Protein AF-A0A956B651-F1 (afdb_monomer_lite)

Sequence (117 aa):
PPRGDAWAHRLESPVPPHWIPLVPERPNPASAEIQLRRGRLLAWGDDALAGPRGRLLVPEQPLWIDEAAIPASGLEVTRHWQRARGPDGAVYLWLGRRKRPGRPNRGSGLEFDALER

pLDDT: mean 86.86, std 11.58, range [42.19, 98.12]

Foldseek 3Di:
DDDPPDKDKDFKDDFPLQPWAFDWDDPDPVDPWIKTKTDWDADPPDNDIRFDPDVVQVGVDIDIDTPVVAPQQGKDKDWDWDWDADPVRDIDIDIDIDIDRHGNDPDRPMDGTDIDD

Structure (mmCIF, N/CA/C/O backbone):
data_AF-A0A956B651-F1
#
_entry.id   AF-A0A956B651-F1
#
loop_
_atom_site.group_PDB
_atom_site.id
_atom_site.type_symbol
_atom_site.label_atom_id
_atom_site.label_alt_id
_atom_site.label_comp_id
_atom_site.label_asym_id
_atom_site.label_entity_id
_atom_site.label_seq_id
_atom_site.pdbx_PDB_ins_code
_atom_site.Cartn_x
_atom_site.Cartn_y
_atom_site.Cartn_z
_atom_site.occupancy
_atom_site.B_iso_or_equiv
_atom_site.auth_seq_id
_atom_site.auth_comp_id
_atom_site.auth_asym_id
_atom_site.auth_atom_id
_atom_site.pdbx_PDB_model_num
ATOM 1 N N . PRO A 1 1 ? 4.626 -26.202 -37.192 1.00 42.19 1 PRO A N 1
ATOM 2 C CA . PRO A 1 1 ? 4.613 -26.379 -35.719 1.00 42.19 1 PRO A CA 1
ATOM 3 C C . PRO A 1 1 ? 6.037 -26.307 -35.135 1.00 42.19 1 PRO A C 1
ATOM 5 O O . PRO A 1 1 ? 6.905 -27.024 -35.636 1.00 42.19 1 PRO A O 1
ATOM 8 N N . PRO A 1 2 ? 6.325 -25.454 -34.134 1.00 49.72 2 PRO A N 1
ATOM 9 C CA . PRO A 1 2 ? 7.628 -25.488 -33.478 1.00 49.72 2 PRO A CA 1
ATOM 10 C C . PRO A 1 2 ? 7.773 -26.805 -32.705 1.00 49.72 2 PRO A C 1
ATOM 12 O O . PRO A 1 2 ? 6.840 -27.255 -32.042 1.00 49.72 2 PRO A O 1
ATOM 15 N N . ARG A 1 3 ? 8.928 -27.453 -32.882 1.00 55.22 3 ARG A N 1
ATOM 16 C CA . ARG A 1 3 ? 9.316 -28.734 -32.274 1.00 55.22 3 ARG A CA 1
ATOM 17 C C . ARG A 1 3 ? 9.682 -28.508 -30.802 1.00 55.22 3 ARG A C 1
ATOM 19 O O . ARG A 1 3 ? 10.331 -27.511 -30.502 1.00 55.22 3 ARG A O 1
ATOM 26 N N . GLY A 1 4 ? 9.280 -29.425 -29.923 1.00 60.38 4 GLY A N 1
ATOM 27 C CA . GLY A 1 4 ? 9.354 -29.316 -28.457 1.00 60.38 4 GLY A CA 1
ATOM 28 C C . GLY A 1 4 ? 10.750 -29.368 -27.820 1.00 60.38 4 GLY A C 1
ATOM 29 O O . GLY A 1 4 ? 10.921 -30.092 -26.853 1.00 60.38 4 GLY A O 1
ATOM 30 N N . ASP A 1 5 ? 11.723 -28.626 -28.358 1.00 73.25 5 ASP A N 1
ATOM 31 C CA . ASP A 1 5 ? 13.088 -28.483 -27.811 1.00 73.25 5 ASP A CA 1
ATOM 32 C C . ASP A 1 5 ? 13.721 -27.094 -28.079 1.00 73.25 5 ASP A C 1
ATOM 34 O O . ASP A 1 5 ? 14.914 -26.877 -27.842 1.00 73.25 5 ASP A O 1
ATOM 38 N N . ALA A 1 6 ? 12.953 -26.139 -28.617 1.00 82.31 6 ALA A N 1
ATOM 39 C CA . ALA A 1 6 ? 13.446 -24.805 -28.956 1.00 82.31 6 ALA A CA 1
ATOM 40 C C . ALA A 1 6 ? 13.240 -23.822 -27.797 1.00 82.31 6 ALA A C 1
ATOM 42 O O . ALA A 1 6 ? 12.147 -23.735 -27.248 1.00 82.31 6 ALA A O 1
ATOM 43 N N . TRP A 1 7 ? 14.275 -23.042 -27.479 1.00 87.69 7 TRP A N 1
ATOM 44 C CA . TRP A 1 7 ? 14.165 -21.942 -26.523 1.00 87.69 7 TRP A CA 1
ATOM 45 C C . TRP A 1 7 ? 13.214 -20.857 -27.045 1.00 87.69 7 TRP A C 1
ATOM 47 O O . TRP A 1 7 ? 13.329 -20.424 -28.194 1.00 87.69 7 TRP A O 1
ATOM 57 N N . ALA A 1 8 ? 12.311 -20.391 -26.189 1.00 89.50 8 ALA A N 1
ATOM 58 C CA . ALA A 1 8 ? 11.431 -19.258 -26.417 1.00 89.50 8 ALA A CA 1
ATOM 59 C C . ALA A 1 8 ? 11.932 -18.034 -25.641 1.00 89.50 8 ALA A C 1
ATOM 61 O O . ALA A 1 8 ? 12.352 -18.139 -24.490 1.00 89.50 8 ALA A O 1
ATOM 62 N N . HIS A 1 9 ? 11.875 -16.863 -26.272 1.00 90.69 9 HIS A N 1
ATOM 63 C CA . HIS A 1 9 ? 12.154 -15.595 -25.607 1.00 90.69 9 HIS A CA 1
ATOM 64 C C . HIS A 1 9 ? 10.883 -15.063 -24.944 1.00 90.69 9 HIS A C 1
ATOM 66 O O . HIS A 1 9 ? 9.863 -14.879 -25.614 1.00 90.69 9 HIS A O 1
ATOM 72 N N . ARG A 1 10 ? 10.962 -14.761 -23.649 1.00 88.94 10 ARG A N 1
ATOM 73 C CA . ARG A 1 10 ? 9.910 -14.102 -22.881 1.00 88.94 10 ARG A CA 1
ATOM 74 C C . ARG A 1 10 ? 10.389 -12.725 -22.436 1.00 88.94 10 ARG A C 1
ATOM 76 O O . ARG A 1 10 ? 11.319 -12.619 -21.647 1.00 88.94 10 ARG A O 1
ATOM 83 N N . LEU A 1 11 ? 9.707 -11.682 -22.911 1.00 89.06 11 LEU A N 1
ATOM 84 C CA . LEU A 1 11 ? 10.052 -10.291 -22.601 1.00 89.06 11 LEU A CA 1
ATOM 85 C C . LEU A 1 11 ? 9.880 -9.957 -21.114 1.00 89.06 11 LEU A C 1
ATOM 87 O O . LEU A 1 11 ? 10.733 -9.286 -20.549 1.00 89.06 11 LEU A O 1
ATOM 91 N N . GLU A 1 12 ? 8.805 -10.427 -20.481 1.00 88.06 12 GLU A N 1
ATOM 92 C CA . GLU A 1 12 ? 8.537 -10.184 -19.062 1.00 88.06 12 GLU A CA 1
ATOM 93 C C . GLU A 1 12 ? 7.834 -11.376 -18.403 1.00 88.06 12 GLU A C 1
ATOM 95 O O . GLU A 1 12 ? 7.046 -12.086 -19.039 1.00 88.06 12 GLU A O 1
ATOM 100 N N . SER A 1 13 ? 8.122 -11.615 -17.125 1.00 86.94 13 SER A N 1
ATOM 101 C CA . SER A 1 13 ? 7.367 -12.575 -16.322 1.00 86.94 13 SER A CA 1
ATOM 102 C C . SER A 1 13 ? 6.004 -11.995 -15.913 1.00 86.94 13 SER A C 1
ATOM 104 O O . SER A 1 13 ? 5.863 -10.787 -15.702 1.00 86.94 13 SER A O 1
ATOM 106 N N . PRO A 1 14 ? 4.969 -12.840 -15.759 1.00 81.88 14 PRO A N 1
ATOM 107 C CA . PRO A 1 14 ? 3.694 -12.381 -15.234 1.00 81.88 14 PRO A CA 1
ATOM 108 C C . PRO A 1 14 ? 3.841 -11.969 -13.764 1.00 81.88 14 PRO A C 1
ATOM 110 O O . PRO A 1 14 ? 4.360 -12.717 -12.936 1.00 81.88 14 PRO A O 1
ATOM 113 N N . VAL A 1 15 ? 3.309 -10.798 -13.420 1.00 82.81 15 VAL A N 1
ATOM 114 C CA . VAL A 1 15 ? 3.259 -10.293 -12.043 1.00 82.81 15 VA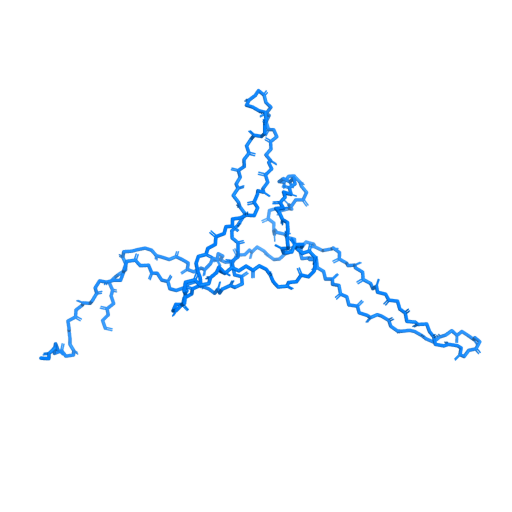L A CA 1
ATOM 115 C C . VAL A 1 15 ? 1.828 -10.420 -11.506 1.00 82.81 15 VAL A C 1
ATOM 117 O O . VAL A 1 15 ? 0.876 -10.138 -12.239 1.00 82.81 15 VAL A O 1
ATOM 120 N N . PRO A 1 16 ? 1.618 -10.815 -10.233 1.00 82.50 16 PRO A N 1
ATOM 121 C CA . PRO A 1 16 ? 0.272 -10.888 -9.678 1.00 82.50 16 PRO A CA 1
ATOM 122 C C . PRO A 1 16 ? -0.464 -9.537 -9.770 1.00 82.50 16 PRO A C 1
ATOM 124 O O . PRO A 1 16 ? 0.107 -8.512 -9.403 1.00 82.50 16 PRO A O 1
ATOM 127 N N . PRO A 1 17 ? -1.760 -9.503 -10.134 1.00 80.69 17 PRO A N 1
ATOM 128 C CA . PRO A 1 17 ? -2.493 -8.250 -10.377 1.00 80.69 17 PRO A CA 1
ATOM 129 C C . PRO A 1 17 ? -2.693 -7.386 -9.120 1.00 80.69 17 PRO A C 1
ATOM 131 O O . PRO A 1 17 ? -3.076 -6.222 -9.205 1.00 80.69 17 PRO A O 1
ATOM 134 N N . HIS A 1 18 ? -2.464 -7.955 -7.934 1.00 82.69 18 HIS A N 1
ATOM 135 C CA . HIS A 1 18 ? -2.497 -7.236 -6.660 1.00 82.69 18 HIS A CA 1
ATOM 136 C C . HIS A 1 18 ? -1.139 -6.630 -6.277 1.00 82.69 18 HIS A C 1
ATOM 138 O O . HIS A 1 18 ? -1.060 -5.899 -5.288 1.00 82.69 18 HIS A O 1
ATOM 144 N N . TRP A 1 19 ? -0.075 -6.937 -7.021 1.00 85.69 19 TRP A N 1
ATOM 145 C CA . TRP A 1 19 ? 1.220 -6.306 -6.846 1.00 85.69 19 TRP A CA 1
ATOM 146 C C . TRP A 1 19 ? 1.190 -4.946 -7.542 1.00 85.69 19 TRP A C 1
ATOM 148 O O . TRP A 1 19 ? 1.303 -4.837 -8.759 1.00 85.69 19 TRP A O 1
ATOM 158 N N . ILE A 1 20 ? 0.960 -3.898 -6.756 1.00 87.31 20 ILE A N 1
ATOM 159 C CA . ILE A 1 20 ? 0.835 -2.530 -7.259 1.00 87.31 20 ILE A CA 1
ATOM 160 C C . ILE A 1 20 ? 2.082 -1.761 -6.824 1.00 87.31 20 ILE A C 1
ATOM 162 O O . ILE A 1 20 ? 2.307 -1.631 -5.616 1.00 87.31 20 ILE A O 1
ATOM 166 N N . PRO A 1 21 ? 2.890 -1.247 -7.763 1.00 88.69 21 PRO A N 1
ATOM 167 C CA . PRO A 1 21 ? 4.122 -0.562 -7.419 1.00 88.69 21 PRO A CA 1
ATOM 168 C C . PRO A 1 21 ? 3.841 0.770 -6.725 1.00 88.69 21 PRO A C 1
ATOM 170 O O . PRO A 1 21 ? 2.879 1.480 -7.036 1.00 88.69 21 PRO A O 1
ATOM 173 N N . LEU A 1 22 ? 4.737 1.126 -5.810 1.00 91.00 22 LEU A N 1
ATOM 174 C CA . LEU A 1 22 ? 4.856 2.463 -5.254 1.00 91.00 22 LEU A CA 1
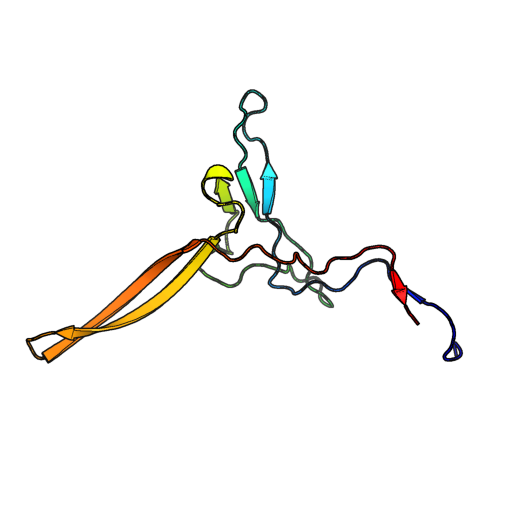ATOM 175 C C . LEU A 1 22 ? 6.090 3.126 -5.877 1.00 91.00 22 LEU A C 1
ATOM 177 O O . LEU A 1 22 ? 7.208 2.654 -5.692 1.00 91.00 22 LEU A O 1
ATOM 181 N N . VAL A 1 23 ? 5.871 4.185 -6.650 1.00 93.19 23 VAL A N 1
ATOM 182 C CA . VAL A 1 23 ? 6.899 4.922 -7.387 1.00 93.19 23 VAL A CA 1
ATOM 183 C C . VAL A 1 23 ? 7.392 6.081 -6.518 1.00 93.19 23 VAL A C 1
ATOM 185 O O . VAL A 1 23 ? 6.565 6.880 -6.077 1.00 93.19 23 VAL A O 1
ATOM 188 N N . PRO A 1 24 ? 8.703 6.196 -6.252 1.00 95.44 24 PRO A N 1
ATOM 189 C CA . PRO A 1 24 ? 9.242 7.305 -5.479 1.00 95.44 24 PRO A CA 1
ATOM 190 C C . PRO A 1 24 ? 9.226 8.602 -6.290 1.00 95.44 24 PRO A C 1
ATOM 192 O O . PRO A 1 24 ? 9.653 8.645 -7.442 1.00 95.44 24 PRO A O 1
ATOM 195 N N . GLU A 1 25 ? 8.772 9.673 -5.655 1.00 96.50 25 GLU A N 1
ATOM 196 C CA . GLU A 1 25 ? 8.708 11.026 -6.193 1.00 96.50 25 GLU A CA 1
ATOM 197 C C . GLU A 1 25 ? 9.304 12.003 -5.175 1.00 96.50 25 GLU A C 1
ATOM 199 O O . GLU A 1 25 ? 9.194 11.804 -3.964 1.00 96.50 25 GLU A O 1
ATOM 204 N N . ARG A 1 26 ? 9.938 13.072 -5.666 1.00 96.62 26 ARG A N 1
ATOM 205 C CA . ARG A 1 26 ? 10.407 14.196 -4.845 1.00 96.62 26 ARG A CA 1
ATOM 206 C C . ARG A 1 26 ? 9.502 15.399 -5.113 1.00 96.62 26 ARG A C 1
ATOM 208 O O . ARG A 1 26 ? 9.690 16.047 -6.142 1.00 96.62 26 ARG A O 1
ATOM 215 N N . PRO A 1 27 ? 8.533 15.710 -4.231 1.00 93.19 27 PRO A N 1
ATOM 216 C CA . PRO A 1 27 ? 7.592 16.809 -4.460 1.00 93.19 27 PRO A CA 1
ATOM 217 C C . PRO A 1 27 ? 8.299 18.165 -4.544 1.00 93.19 27 PRO A C 1
ATOM 219 O O . PRO A 1 27 ? 7.915 19.033 -5.323 1.00 93.19 27 PRO A O 1
ATOM 222 N N . ASN A 1 28 ? 9.357 18.329 -3.748 1.00 94.81 28 ASN A N 1
ATOM 223 C CA . ASN A 1 28 ? 10.234 19.487 -3.769 1.00 94.81 28 ASN A CA 1
ATOM 224 C C . ASN A 1 28 ? 11.665 19.032 -4.109 1.00 94.81 28 ASN A C 1
ATOM 226 O O . ASN A 1 28 ? 12.286 18.365 -3.280 1.00 94.81 28 ASN A O 1
ATOM 230 N N . PRO A 1 29 ? 12.222 19.419 -5.271 1.00 92.38 29 PRO A N 1
ATOM 231 C CA . PRO A 1 29 ? 13.587 19.060 -5.662 1.00 92.38 29 PRO A CA 1
ATOM 232 C C . PRO A 1 29 ? 14.677 19.567 -4.706 1.00 92.38 29 PRO A C 1
ATOM 234 O O . PRO A 1 29 ? 15.759 18.991 -4.661 1.00 92.38 29 PRO A O 1
ATOM 237 N N . ALA A 1 30 ? 14.404 20.629 -3.940 1.00 96.06 30 ALA A N 1
ATOM 238 C CA . ALA A 1 30 ? 15.322 21.167 -2.936 1.00 96.06 30 ALA A CA 1
ATOM 239 C C . ALA A 1 30 ? 15.248 20.429 -1.584 1.00 96.06 30 ALA A C 1
ATOM 241 O O . ALA A 1 30 ? 16.036 20.719 -0.686 1.00 96.06 30 ALA A O 1
ATOM 242 N N . SER A 1 31 ? 14.303 19.496 -1.420 1.00 93.81 31 SER A N 1
ATOM 243 C CA . SER A 1 31 ? 14.127 18.688 -0.211 1.00 93.81 31 SER A CA 1
ATOM 244 C C . SER A 1 31 ? 14.617 17.254 -0.421 1.00 93.81 31 SER A C 1
ATOM 246 O O . SER A 1 31 ? 14.506 16.672 -1.503 1.00 93.81 31 SER A O 1
ATOM 248 N N . ALA A 1 32 ? 15.114 16.646 0.657 1.00 93.19 32 ALA A N 1
ATOM 249 C CA . ALA A 1 32 ? 15.436 15.224 0.679 1.00 93.19 32 ALA A CA 1
ATOM 250 C C . ALA A 1 32 ? 14.186 14.327 0.787 1.00 93.19 32 ALA A C 1
ATOM 252 O O . ALA A 1 32 ? 14.315 13.117 0.605 1.00 93.19 32 ALA A O 1
ATOM 253 N N . GLU A 1 33 ? 13.008 14.903 1.046 1.00 96.19 33 GLU A N 1
ATOM 254 C CA . GLU A 1 33 ? 11.739 14.189 1.213 1.00 96.19 33 GLU A CA 1
ATOM 255 C C . GLU A 1 33 ? 11.362 13.367 -0.028 1.00 96.19 33 GLU A C 1
ATOM 257 O O . GLU A 1 33 ? 11.453 13.837 -1.167 1.00 96.19 33 GLU A O 1
ATOM 262 N N . ILE A 1 34 ? 10.923 12.132 0.217 1.00 97.12 34 ILE A N 1
ATOM 263 C CA . ILE A 1 34 ? 10.430 11.209 -0.801 1.00 97.12 34 ILE A CA 1
ATOM 264 C C . ILE A 1 34 ? 8.999 10.825 -0.445 1.00 97.12 34 ILE A C 1
ATOM 266 O O . ILE A 1 34 ? 8.717 10.362 0.663 1.00 97.12 34 ILE A O 1
ATOM 270 N N . GLN A 1 35 ? 8.113 10.957 -1.426 1.00 97.38 35 GLN A N 1
ATOM 271 C CA . GLN A 1 35 ? 6.766 10.415 -1.368 1.00 97.38 35 GLN A CA 1
ATOM 272 C C . GLN A 1 35 ? 6.633 9.258 -2.345 1.00 97.38 35 GLN A C 1
ATOM 274 O O . GLN A 1 35 ? 7.145 9.277 -3.458 1.00 97.38 35 GLN A O 1
ATOM 279 N N . LEU A 1 36 ? 5.929 8.226 -1.917 1.00 95.62 36 LEU A N 1
ATOM 280 C CA . LEU A 1 36 ? 5.668 7.025 -2.680 1.00 95.62 36 LEU A CA 1
ATOM 281 C C . LEU A 1 36 ? 4.287 7.136 -3.316 1.00 95.62 36 LEU A C 1
ATOM 283 O O . LEU A 1 36 ? 3.273 6.957 -2.637 1.00 95.62 36 LEU A O 1
ATOM 287 N N . ARG A 1 37 ? 4.233 7.421 -4.618 1.00 95.06 37 ARG A N 1
ATOM 288 C CA . ARG A 1 37 ? 2.983 7.459 -5.377 1.00 95.06 37 ARG A CA 1
ATOM 289 C C . ARG A 1 37 ? 2.589 6.067 -5.840 1.00 95.06 37 ARG A C 1
ATOM 291 O O . ARG A 1 37 ? 3.382 5.337 -6.426 1.00 95.06 37 ARG A O 1
ATOM 298 N N . ARG A 1 38 ? 1.318 5.710 -5.685 1.00 92.31 38 ARG A N 1
ATOM 299 C CA . ARG A 1 38 ? 0.776 4.483 -6.280 1.00 92.31 38 ARG A CA 1
ATOM 300 C C . ARG A 1 38 ? 0.835 4.528 -7.814 1.00 92.31 38 ARG A C 1
ATOM 302 O O . ARG A 1 38 ? 0.240 5.407 -8.442 1.00 92.31 38 ARG A O 1
ATOM 309 N N . GLY A 1 39 ? 1.521 3.553 -8.407 1.00 88.69 39 GLY A N 1
ATOM 310 C CA . GLY A 1 39 ? 1.541 3.320 -9.848 1.00 88.69 39 GLY A CA 1
ATOM 311 C C . GLY A 1 39 ? 0.237 2.703 -10.365 1.00 88.69 39 GLY A C 1
ATOM 312 O O . GLY A 1 39 ? -0.635 2.294 -9.597 1.00 88.69 39 GLY A O 1
ATOM 313 N N . ARG A 1 40 ? 0.104 2.639 -11.689 1.00 81.88 40 ARG A N 1
ATOM 314 C CA . ARG A 1 40 ? -0.982 1.942 -12.389 1.00 81.88 40 ARG A CA 1
ATOM 315 C C . ARG A 1 40 ? -0.355 0.965 -13.372 1.00 81.88 40 ARG A C 1
ATOM 317 O O . ARG A 1 40 ? 0.573 1.349 -14.077 1.00 81.88 40 ARG A O 1
ATOM 324 N N . LEU A 1 41 ? -0.852 -0.264 -13.388 1.00 77.94 41 LEU A N 1
ATOM 325 C CA . LEU A 1 41 ? -0.429 -1.311 -14.315 1.00 77.94 41 LEU A CA 1
ATOM 326 C C . LEU A 1 41 ? -1.638 -1.757 -15.139 1.00 77.94 41 LEU A C 1
ATOM 328 O O . LEU A 1 41 ? -2.775 -1.619 -14.687 1.00 77.94 41 LEU A O 1
ATOM 332 N N . LEU A 1 42 ? -1.400 -2.284 -16.336 1.00 70.88 42 LEU A N 1
ATOM 333 C CA . LEU A 1 42 ? -2.428 -3.001 -17.090 1.00 70.88 42 LEU A CA 1
ATOM 334 C C . LEU A 1 42 ? -2.618 -4.393 -16.472 1.00 70.88 42 LEU A C 1
ATOM 336 O O . LEU A 1 42 ? -1.669 -4.987 -15.958 1.00 70.88 42 LEU A O 1
ATOM 340 N N . ALA A 1 43 ? -3.853 -4.885 -16.455 1.00 67.19 43 ALA A N 1
ATOM 341 C CA . ALA A 1 43 ? -4.154 -6.252 -16.065 1.00 67.19 43 ALA A CA 1
ATOM 342 C C . ALA A 1 43 ? -3.737 -7.220 -17.180 1.00 67.19 43 ALA A C 1
ATOM 344 O O . ALA A 1 43 ? -3.680 -6.868 -18.354 1.00 67.19 43 ALA A O 1
ATOM 345 N N . TRP A 1 44 ? -3.425 -8.461 -16.812 1.00 55.91 44 TRP A N 1
ATOM 346 C CA . TRP A 1 44 ? -3.064 -9.479 -17.793 1.00 55.91 44 TRP A CA 1
ATOM 347 C C . TRP A 1 44 ? -4.311 -9.979 -18.533 1.00 55.91 44 TRP A C 1
ATOM 349 O O . TRP A 1 44 ? -5.249 -10.457 -17.895 1.00 55.91 44 TRP A O 1
ATOM 359 N N . GLY A 1 45 ? -4.301 -9.895 -19.86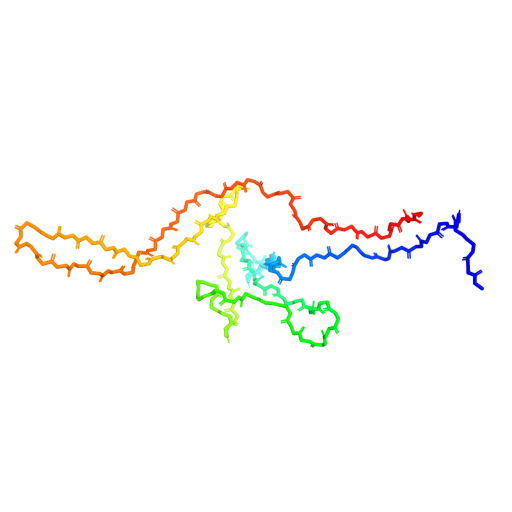6 1.00 57.09 45 GLY A N 1
ATOM 360 C CA . GLY A 1 45 ? -5.330 -10.479 -20.736 1.00 57.09 45 GLY A CA 1
ATOM 361 C C . GLY A 1 45 ? -6.568 -9.614 -20.997 1.00 57.09 45 GLY A C 1
ATOM 362 O O . GLY A 1 45 ? -7.387 -10.016 -21.813 1.00 57.09 45 GLY A O 1
ATOM 363 N N . ASP A 1 46 ? -6.676 -8.442 -20.367 1.00 57.91 46 ASP A N 1
ATOM 364 C CA . ASP A 1 46 ? -7.718 -7.434 -20.602 1.00 57.91 46 ASP A CA 1
ATOM 365 C C . ASP A 1 46 ? -7.089 -6.033 -20.535 1.00 57.91 46 ASP A C 1
ATOM 367 O O . ASP A 1 46 ? -6.225 -5.787 -19.695 1.00 57.91 46 ASP A O 1
ATOM 371 N N . ASP A 1 47 ? -7.593 -5.071 -21.314 1.00 62.06 47 ASP A N 1
ATOM 372 C CA . ASP A 1 47 ? -7.184 -3.649 -21.249 1.00 62.06 47 ASP A CA 1
ATOM 373 C C . ASP A 1 47 ? -7.621 -2.938 -19.941 1.00 62.06 47 ASP A C 1
ATOM 375 O O . ASP A 1 47 ? -7.569 -1.711 -19.810 1.00 62.06 47 ASP A O 1
ATOM 379 N N . ALA A 1 48 ? -8.078 -3.692 -18.937 1.00 70.62 48 ALA A N 1
ATOM 380 C CA . ALA A 1 48 ? -8.462 -3.166 -17.636 1.00 70.62 48 ALA A CA 1
ATOM 381 C C . ALA A 1 48 ? -7.226 -2.808 -16.796 1.00 70.62 48 ALA A C 1
ATOM 383 O O . ALA A 1 48 ? -6.207 -3.489 -16.820 1.00 70.62 48 ALA A O 1
ATOM 384 N N . LEU A 1 49 ? -7.314 -1.756 -15.981 1.00 69.00 49 LEU A N 1
ATOM 385 C CA . LEU A 1 49 ? -6.226 -1.389 -15.071 1.00 69.00 49 LEU A CA 1
ATOM 386 C C . LEU A 1 49 ? -6.158 -2.355 -13.878 1.00 69.00 49 LEU A C 1
ATOM 388 O O . LEU A 1 49 ? -7.114 -2.475 -13.106 1.00 69.00 49 LEU A O 1
ATOM 392 N N . ALA A 1 50 ? -4.998 -2.982 -13.675 1.00 77.62 50 ALA A N 1
ATOM 393 C CA . ALA A 1 50 ? -4.662 -3.645 -12.424 1.00 77.62 50 ALA A CA 1
ATOM 394 C C . ALA A 1 50 ? -4.535 -2.594 -11.311 1.00 77.62 50 ALA A C 1
ATOM 396 O O . ALA A 1 50 ? -3.915 -1.537 -11.470 1.00 77.62 50 ALA A O 1
ATOM 397 N N . GLY A 1 51 ? -5.153 -2.867 -10.163 1.00 80.12 51 GLY A N 1
ATOM 398 C CA . GLY A 1 51 ? -5.263 -1.876 -9.106 1.00 80.12 51 GLY A CA 1
ATOM 399 C C . GLY A 1 51 ? -5.722 -2.446 -7.771 1.00 80.12 51 GLY A C 1
ATOM 400 O O . GLY A 1 51 ? -6.221 -3.574 -7.686 1.00 80.12 51 GLY A O 1
ATOM 401 N N . PRO A 1 52 ? -5.549 -1.672 -6.689 1.00 86.25 52 PRO A N 1
ATOM 402 C CA . PRO A 1 52 ? -5.965 -2.117 -5.375 1.00 86.25 52 PRO A CA 1
ATOM 403 C C . PRO A 1 52 ? -7.479 -2.275 -5.344 1.00 86.25 52 PRO A C 1
ATOM 405 O O . PRO A 1 52 ? -8.212 -1.437 -5.846 1.00 86.25 52 PRO A O 1
ATOM 408 N N . ARG A 1 53 ? -7.961 -3.325 -4.684 1.00 84.38 53 ARG A N 1
ATOM 409 C CA . ARG A 1 53 ? -9.401 -3.498 -4.420 1.00 84.38 53 ARG A CA 1
ATOM 410 C C . ARG A 1 53 ? -9.775 -3.128 -2.985 1.00 84.38 53 ARG A C 1
ATOM 412 O O . ARG A 1 53 ? -10.941 -2.935 -2.654 1.00 84.38 53 ARG A O 1
ATOM 419 N N . GLY A 1 54 ? -8.778 -3.048 -2.103 1.00 84.38 54 GLY A N 1
ATOM 420 C CA . GLY A 1 54 ? -8.971 -2.788 -0.683 1.00 84.38 54 GLY A CA 1
ATOM 421 C C . GLY A 1 54 ? -9.213 -1.310 -0.380 1.00 84.38 54 GLY A C 1
ATOM 422 O O . GLY A 1 54 ? -8.446 -0.449 -0.800 1.00 84.38 54 GLY A O 1
ATOM 423 N N . ARG A 1 55 ? -10.217 -1.024 0.460 1.00 86.62 55 ARG A N 1
ATOM 424 C CA . ARG A 1 55 ? -10.552 0.343 0.915 1.00 86.62 55 ARG A CA 1
ATOM 425 C C . ARG A 1 55 ? -9.388 1.091 1.570 1.00 86.62 55 ARG A C 1
ATOM 427 O O . ARG A 1 55 ? -9.359 2.311 1.513 1.00 86.62 55 ARG A O 1
ATOM 434 N N . LEU A 1 56 ? -8.456 0.377 2.207 1.00 87.31 56 LEU A N 1
ATOM 435 C CA . LEU A 1 56 ? -7.288 0.986 2.857 1.00 87.31 56 LEU A CA 1
ATOM 436 C C . LEU A 1 56 ? -6.370 1.705 1.870 1.00 87.31 56 LEU A C 1
ATOM 438 O O . LEU A 1 56 ? -5.715 2.664 2.252 1.00 87.31 56 LEU A O 1
ATOM 442 N N . LEU A 1 57 ? -6.341 1.246 0.622 1.00 86.69 57 LEU A N 1
ATOM 443 C CA . LEU A 1 57 ? -5.511 1.838 -0.413 1.00 86.69 57 LEU A CA 1
ATOM 444 C C . LEU A 1 57 ? -6.255 2.911 -1.201 1.00 86.69 57 LEU A C 1
ATOM 446 O O . LEU A 1 57 ? -5.650 3.485 -2.086 1.00 86.69 57 LEU A O 1
ATOM 450 N N . VAL A 1 58 ? -7.523 3.200 -0.884 1.00 88.44 58 VAL A N 1
ATOM 451 C CA . VAL A 1 58 ? -8.337 4.256 -1.511 1.00 88.44 58 VAL A CA 1
ATOM 452 C C . VAL A 1 58 ? -8.296 4.167 -3.049 1.00 88.44 58 VAL A C 1
ATOM 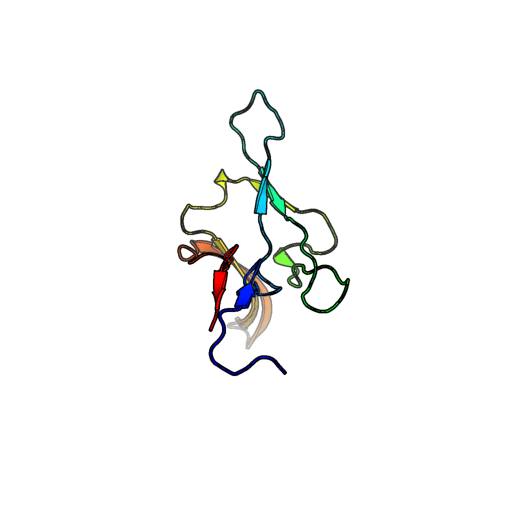454 O O . VAL A 1 58 ? -7.664 4.983 -3.719 1.00 88.44 58 VAL A O 1
ATOM 457 N N . PRO A 1 59 ? -8.876 3.109 -3.641 1.00 86.75 59 PRO A N 1
ATOM 458 C CA . PRO A 1 59 ? -8.688 2.802 -5.060 1.00 86.75 59 PRO A CA 1
ATOM 459 C C . PRO A 1 59 ? -9.136 3.919 -6.006 1.00 86.75 59 PRO A C 1
ATOM 461 O O . PRO A 1 59 ? -8.446 4.168 -6.993 1.00 86.75 59 PRO A O 1
ATOM 464 N N . GLU A 1 60 ? -10.195 4.637 -5.633 1.00 88.31 60 GLU A N 1
ATOM 465 C CA . GLU A 1 60 ? -10.857 5.670 -6.442 1.00 88.31 60 GLU A CA 1
ATOM 466 C C . GLU A 1 60 ? -10.057 6.969 -6.613 1.00 88.31 60 GLU A C 1
ATOM 468 O O . GLU A 1 60 ? -10.414 7.815 -7.426 1.00 88.31 60 GLU A O 1
ATOM 473 N N . GLN A 1 61 ? -8.971 7.152 -5.859 1.00 89.38 61 GLN A N 1
ATOM 474 C CA . GLN A 1 61 ? -8.164 8.370 -5.912 1.00 89.38 61 GLN A CA 1
ATOM 475 C C . GLN A 1 61 ? -6.668 8.053 -5.918 1.00 89.38 61 GLN A C 1
ATOM 477 O O . GLN A 1 61 ? -6.253 6.979 -5.467 1.00 89.38 61 GLN A O 1
ATOM 482 N N . PRO A 1 62 ? -5.829 8.966 -6.423 1.00 89.81 62 PRO A N 1
ATOM 483 C CA . PRO A 1 62 ? -4.388 8.866 -6.251 1.00 89.81 62 PRO A CA 1
ATOM 484 C C . PRO A 1 62 ? -3.990 8.740 -4.770 1.00 89.81 62 PRO A C 1
ATOM 486 O O . PRO A 1 62 ? -4.656 9.276 -3.882 1.00 89.81 62 PRO A O 1
ATOM 489 N N . LEU A 1 63 ? -2.911 8.002 -4.514 1.00 92.50 63 LEU A N 1
ATOM 490 C CA . LEU A 1 63 ? -2.387 7.739 -3.177 1.00 92.50 63 LEU A CA 1
ATOM 491 C C . LEU A 1 63 ? -0.898 8.073 -3.157 1.00 92.50 63 LEU A C 1
ATOM 493 O O . LEU A 1 63 ? -0.151 7.549 -3.987 1.00 92.50 63 LEU A O 1
ATOM 497 N N . TRP A 1 64 ? -0.503 8.877 -2.175 1.00 94.94 64 TRP A N 1
ATOM 498 C CA . TRP A 1 64 ? 0.883 9.117 -1.792 1.00 94.94 64 TRP A CA 1
ATOM 499 C C . TRP A 1 64 ? 1.078 8.678 -0.348 1.00 94.94 64 TRP A C 1
ATOM 501 O O . TRP A 1 64 ? 0.171 8.803 0.478 1.00 94.94 64 TRP A O 1
ATOM 511 N N . ILE A 1 65 ? 2.247 8.120 -0.065 1.00 94.19 65 ILE A N 1
ATOM 512 C CA . ILE A 1 65 ? 2.658 7.710 1.275 1.00 94.19 65 ILE A CA 1
ATOM 513 C C . ILE A 1 65 ? 4.057 8.266 1.501 1.00 94.19 65 ILE A C 1
ATOM 515 O O . ILE A 1 65 ? 4.917 8.085 0.643 1.00 94.19 65 ILE A O 1
ATOM 519 N N . ASP A 1 66 ? 4.310 8.893 2.643 1.00 95.62 66 ASP A N 1
ATOM 520 C CA . ASP A 1 66 ? 5.672 9.300 2.994 1.00 95.62 6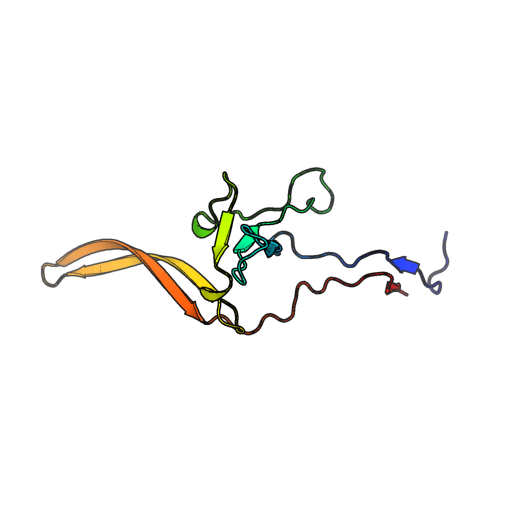6 ASP A CA 1
ATOM 521 C C . ASP A 1 66 ? 6.563 8.061 3.098 1.00 95.62 66 ASP A C 1
ATOM 523 O O . ASP A 1 66 ? 6.234 7.111 3.816 1.00 95.62 66 ASP A O 1
ATOM 527 N N . GLU A 1 67 ? 7.696 8.061 2.395 1.00 95.44 67 GLU A N 1
ATOM 528 C CA . GLU A 1 67 ? 8.629 6.929 2.410 1.00 95.44 67 GLU A CA 1
ATOM 529 C C . GLU A 1 67 ? 9.087 6.617 3.843 1.00 95.44 67 GLU A C 1
ATOM 531 O O . GLU A 1 67 ? 9.015 5.467 4.277 1.00 95.44 67 GLU A O 1
ATOM 536 N N . ALA A 1 68 ? 9.363 7.659 4.633 1.00 94.88 68 ALA A N 1
ATOM 537 C CA . ALA A 1 68 ? 9.757 7.555 6.036 1.00 94.88 68 ALA A CA 1
ATOM 538 C C . ALA A 1 68 ? 8.704 6.880 6.942 1.00 94.88 68 ALA A C 1
ATOM 540 O O . ALA A 1 68 ? 9.025 6.418 8.039 1.00 94.88 68 ALA A O 1
ATOM 541 N N . ALA A 1 69 ? 7.436 6.795 6.516 1.00 93.06 69 ALA A N 1
ATOM 542 C CA . ALA A 1 69 ? 6.384 6.104 7.263 1.00 93.06 69 ALA A CA 1
ATOM 543 C C . ALA A 1 69 ? 6.400 4.573 7.071 1.00 93.06 69 ALA A C 1
ATOM 545 O O . ALA A 1 69 ? 5.643 3.865 7.764 1.00 93.06 69 ALA A O 1
ATOM 546 N N . ILE A 1 70 ? 7.222 4.076 6.136 1.00 91.75 70 ILE A N 1
ATOM 547 C CA . ILE A 1 70 ? 7.373 2.669 5.768 1.00 91.75 70 ILE A CA 1
ATOM 548 C C . ILE A 1 70 ? 8.762 2.176 6.207 1.00 91.75 70 ILE A C 1
ATOM 550 O O . ILE A 1 70 ? 9.773 2.578 5.644 1.00 91.75 70 ILE A O 1
ATOM 554 N N . PRO A 1 71 ? 8.843 1.264 7.190 1.00 91.44 71 PRO A N 1
ATOM 555 C CA . PRO A 1 71 ? 10.109 0.626 7.539 1.00 91.44 71 PRO A CA 1
ATOM 556 C C . PRO A 1 71 ? 10.692 -0.160 6.357 1.00 91.44 71 PRO A C 1
ATOM 558 O O . PRO A 1 71 ? 9.947 -0.642 5.507 1.00 91.44 71 PRO A O 1
ATOM 561 N N . ALA A 1 72 ? 12.002 -0.428 6.369 1.00 88.31 72 ALA A N 1
ATOM 562 C CA . ALA A 1 72 ? 12.657 -1.260 5.349 1.00 88.31 72 ALA A CA 1
ATOM 563 C C . ALA A 1 72 ? 12.036 -2.668 5.208 1.00 88.31 72 ALA A C 1
ATOM 565 O O . ALA A 1 72 ? 12.056 -3.269 4.138 1.00 88.31 72 ALA A O 1
ATOM 566 N N . SER A 1 73 ? 11.435 -3.195 6.280 1.00 90.50 73 SER A N 1
ATOM 567 C CA . SER A 1 73 ? 10.699 -4.465 6.263 1.00 90.50 73 SER A CA 1
ATOM 568 C C . SER A 1 73 ? 9.308 -4.365 5.617 1.00 90.50 73 SER A C 1
ATOM 570 O O . SER A 1 73 ? 8.565 -5.342 5.606 1.00 90.50 73 SER A O 1
ATOM 572 N N . GLY A 1 74 ? 8.921 -3.194 5.117 1.00 91.12 74 GLY A N 1
ATOM 573 C CA . GLY A 1 74 ? 7.577 -2.890 4.651 1.00 91.12 74 GLY A CA 1
ATOM 574 C C . GLY A 1 74 ? 6.580 -2.689 5.793 1.00 91.12 74 GLY A C 1
ATOM 575 O O . GLY A 1 74 ? 6.920 -2.661 6.981 1.00 91.12 74 GLY A O 1
ATOM 576 N N . LEU A 1 75 ? 5.306 -2.563 5.423 1.00 91.19 75 LEU A N 1
ATOM 577 C CA . LEU A 1 75 ? 4.214 -2.316 6.355 1.00 91.19 75 LEU A CA 1
ATOM 578 C C . LEU A 1 75 ? 2.984 -3.156 6.019 1.00 91.19 75 LEU A C 1
ATOM 580 O O . LEU A 1 75 ? 2.528 -3.170 4.880 1.00 91.19 75 LEU A O 1
ATOM 584 N N . GLU A 1 76 ? 2.403 -3.793 7.033 1.00 92.00 76 GLU A N 1
ATOM 585 C CA . GLU A 1 76 ? 1.120 -4.479 6.924 1.00 92.00 76 GLU A CA 1
ATOM 586 C C . GLU A 1 76 ? 0.034 -3.665 7.634 1.00 92.00 76 GLU A C 1
ATOM 588 O O . GLU A 1 76 ? 0.136 -3.352 8.828 1.00 92.00 76 GLU A O 1
ATOM 593 N N . VAL A 1 77 ? -1.028 -3.331 6.897 1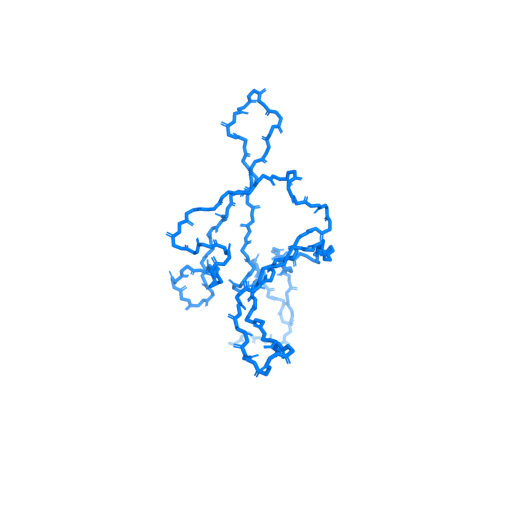.00 91.94 77 VAL A N 1
ATOM 594 C CA . VAL A 1 77 ? -2.212 -2.660 7.440 1.00 91.94 77 VAL A CA 1
ATOM 595 C C . VAL A 1 77 ? -3.432 -3.540 7.215 1.00 91.94 77 VAL A C 1
ATOM 597 O O . VAL A 1 77 ? -3.789 -3.849 6.082 1.00 91.94 77 VAL A O 1
ATOM 600 N N . THR A 1 78 ? -4.098 -3.919 8.302 1.00 93.19 78 THR A N 1
ATOM 601 C CA . THR A 1 78 ? -5.304 -4.755 8.270 1.00 93.19 78 THR A CA 1
ATOM 602 C C . THR A 1 78 ? -6.523 -3.976 8.748 1.00 93.19 78 THR A C 1
ATOM 604 O O . THR A 1 78 ? -6.428 -3.075 9.588 1.00 93.19 78 THR A O 1
ATOM 607 N N . ARG A 1 79 ? -7.689 -4.316 8.193 1.00 93.94 79 ARG A N 1
ATOM 608 C CA . ARG A 1 79 ? -8.990 -3.734 8.538 1.00 93.94 79 ARG A CA 1
ATOM 609 C C . ARG A 1 79 ? -10.004 -4.862 8.675 1.00 93.94 79 ARG A C 1
ATOM 611 O O . ARG A 1 79 ? -10.450 -5.383 7.659 1.00 93.94 79 ARG A O 1
ATOM 618 N N . HIS A 1 80 ? -10.397 -5.195 9.900 1.00 94.88 80 HIS A N 1
ATOM 619 C CA . HIS A 1 80 ? -11.322 -6.296 10.188 1.00 94.88 80 HIS A CA 1
ATOM 620 C C . HIS A 1 80 ? -12.421 -5.856 11.158 1.00 94.88 80 HIS A C 1
ATOM 622 O O . HIS A 1 80 ? -12.212 -4.982 12.001 1.00 94.88 80 HIS A O 1
ATOM 628 N N . TRP A 1 81 ? -13.604 -6.453 11.022 1.00 96.75 81 TRP A N 1
ATOM 629 C CA . TRP A 1 81 ? -14.659 -6.321 12.022 1.00 96.75 81 TRP A CA 1
ATOM 630 C C . TRP A 1 81 ? -14.272 -7.093 13.279 1.00 96.75 81 TRP A C 1
ATOM 632 O O . TRP A 1 81 ? -13.893 -8.256 13.202 1.00 96.75 81 TRP A O 1
ATOM 642 N N . GLN A 1 82 ? -14.396 -6.430 14.419 1.00 97.44 82 GLN A N 1
ATOM 643 C CA . GLN A 1 82 ? -14.110 -6.958 15.739 1.00 97.44 82 GLN A CA 1
ATOM 644 C C . GLN A 1 82 ? -15.417 -7.033 16.518 1.00 97.44 82 GLN A C 1
ATOM 646 O O . GLN A 1 82 ? -16.221 -6.101 16.472 1.00 97.44 82 GLN A O 1
ATOM 651 N N . ARG A 1 83 ? -15.625 -8.138 17.232 1.00 97.81 83 ARG A N 1
ATOM 652 C CA . ARG A 1 83 ? -16.818 -8.376 18.042 1.00 97.81 83 ARG A CA 1
ATOM 653 C C . ARG A 1 83 ? -16.412 -8.763 19.456 1.00 97.81 83 ARG A C 1
ATOM 655 O O . ARG A 1 83 ? -15.578 -9.648 19.624 1.00 97.81 83 ARG A O 1
ATOM 662 N N . ALA A 1 84 ? -17.056 -8.167 20.451 1.00 97.62 84 ALA A N 1
ATOM 663 C CA . ALA A 1 84 ? -16.925 -8.559 21.850 1.00 97.62 84 ALA A CA 1
ATOM 664 C C . ALA A 1 84 ? -18.285 -8.544 22.552 1.00 97.62 84 ALA A C 1
ATOM 666 O O . ALA A 1 84 ? -19.246 -7.951 22.060 1.00 97.62 84 ALA A O 1
ATOM 667 N N . ARG A 1 85 ? -18.363 -9.220 23.699 1.00 98.12 85 ARG A N 1
ATOM 668 C CA . ARG A 1 85 ? -19.514 -9.171 24.601 1.00 98.12 85 ARG A CA 1
ATOM 669 C C . ARG A 1 85 ? -19.106 -8.436 25.874 1.00 98.12 85 ARG A C 1
ATOM 671 O O . ARG A 1 85 ? -18.042 -8.733 26.412 1.00 98.12 85 ARG A O 1
ATOM 678 N N . GLY A 1 86 ? -19.921 -7.483 26.311 1.00 97.50 86 GLY A N 1
ATOM 679 C CA . GLY A 1 86 ? -19.699 -6.742 27.547 1.00 97.50 86 GLY A CA 1
ATOM 680 C C . GLY A 1 86 ? -20.103 -7.520 28.798 1.00 97.50 86 GLY A C 1
ATOM 681 O O . GLY A 1 86 ? -20.764 -8.558 28.704 1.00 97.50 86 GLY A O 1
ATOM 682 N N . PRO A 1 87 ? -19.726 -7.006 29.979 1.00 97.19 87 PRO A N 1
ATOM 683 C CA . PRO A 1 87 ? -20.125 -7.576 31.266 1.00 97.19 87 PRO A CA 1
ATOM 684 C C . PRO A 1 87 ? -21.640 -7.490 31.522 1.00 97.19 87 PRO A C 1
ATOM 686 O O . PRO A 1 87 ? -22.173 -8.282 32.288 1.00 97.19 87 PRO A O 1
ATOM 689 N N . ASP A 1 88 ? -22.341 -6.579 30.846 1.00 97.00 88 ASP A N 1
ATOM 690 C CA . ASP A 1 88 ? -23.804 -6.442 30.826 1.00 97.00 88 ASP A CA 1
ATOM 691 C C . ASP A 1 88 ? -24.501 -7.430 29.867 1.00 97.00 88 ASP A C 1
ATOM 693 O O . ASP A 1 88 ? -25.724 -7.449 29.749 1.00 97.00 88 ASP A O 1
ATOM 697 N N . GLY A 1 89 ? -23.727 -8.249 29.150 1.00 97.38 89 GLY A N 1
ATOM 698 C CA . GLY A 1 89 ? -24.226 -9.172 28.139 1.00 97.38 89 GLY A CA 1
ATOM 699 C C . GLY A 1 89 ? -24.452 -8.545 26.760 1.00 97.38 89 GLY A C 1
ATOM 700 O O . GLY A 1 89 ? -24.731 -9.298 25.820 1.00 97.38 89 GLY A O 1
ATOM 701 N N . ALA A 1 90 ? -24.274 -7.233 26.578 1.00 98.12 90 ALA A N 1
ATOM 702 C CA . ALA A 1 90 ? -24.442 -6.574 25.285 1.00 98.12 90 ALA A CA 1
ATOM 703 C C . ALA A 1 90 ? -23.352 -6.996 24.284 1.00 98.12 90 ALA A C 1
ATOM 705 O O . ALA A 1 90 ? -22.220 -7.316 24.653 1.00 98.12 90 ALA A O 1
ATOM 706 N N . VAL A 1 91 ? -23.690 -7.025 22.991 1.00 98.12 91 VAL A N 1
ATOM 707 C CA . VAL A 1 91 ? -22.731 -7.308 21.911 1.00 98.12 91 VAL A CA 1
ATOM 708 C C . VAL A 1 91 ? -22.258 -5.997 21.302 1.00 98.12 91 VAL A C 1
ATOM 710 O O . VAL A 1 91 ? -23.062 -5.205 20.821 1.00 98.12 91 VAL A O 1
ATOM 713 N N . TYR A 1 92 ? -20.942 -5.821 21.243 1.00 97.81 92 TYR A N 1
ATOM 714 C CA . TYR A 1 92 ? -20.290 -4.684 20.607 1.00 97.81 92 TYR A CA 1
ATOM 715 C C . TYR A 1 92 ? -19.619 -5.149 19.320 1.00 97.81 92 TYR A C 1
ATOM 717 O O . TYR A 1 92 ? -18.860 -6.121 19.323 1.00 97.81 92 TYR A O 1
ATOM 725 N N . LEU A 1 93 ? -19.892 -4.447 18.223 1.00 98.06 93 LEU A N 1
ATOM 726 C CA . LEU A 1 93 ? -19.268 -4.661 16.924 1.00 98.06 93 LEU A CA 1
ATOM 727 C C . LEU A 1 93 ? -18.613 -3.354 16.488 1.00 98.06 93 LEU A C 1
ATOM 729 O O . LEU A 1 93 ? -19.274 -2.322 16.404 1.00 98.06 93 LEU A O 1
ATOM 733 N N . TRP A 1 94 ? -17.322 -3.394 16.187 1.00 97.56 94 TRP A N 1
ATOM 734 C CA . TRP A 1 94 ? -16.600 -2.228 15.695 1.00 97.56 94 TRP A CA 1
ATOM 735 C C . TRP A 1 94 ? -15.603 -2.625 14.623 1.00 97.56 94 TRP A C 1
ATOM 737 O O . TRP A 1 94 ? -15.183 -3.773 14.499 1.00 97.56 94 TRP A O 1
ATOM 747 N N . LEU A 1 95 ? -15.210 -1.651 13.819 1.00 96.94 95 LEU A N 1
ATOM 748 C CA . LEU A 1 95 ? -14.209 -1.855 12.796 1.00 96.94 95 LEU A CA 1
ATOM 749 C C . LEU A 1 95 ? -12.817 -1.546 13.355 1.00 96.94 95 LEU A C 1
ATOM 751 O O . LEU A 1 95 ? -12.480 -0.385 13.584 1.00 96.94 95 LEU A O 1
ATOM 755 N N . GLY A 1 96 ? -11.987 -2.574 13.507 1.00 96.19 96 GLY A N 1
ATOM 756 C CA . GLY A 1 96 ? -10.586 -2.426 13.880 1.00 96.19 96 GLY A CA 1
ATOM 757 C C . GLY A 1 96 ? -9.701 -2.112 12.674 1.00 96.19 96 GLY A C 1
ATOM 758 O O . GLY A 1 96 ? -9.882 -2.667 11.588 1.00 96.19 96 GLY A O 1
ATOM 759 N N . ARG A 1 97 ? -8.707 -1.245 12.877 1.00 95.38 97 ARG A N 1
ATOM 760 C CA . ARG A 1 97 ? -7.578 -1.046 11.960 1.00 95.38 97 ARG A CA 1
ATOM 761 C C . ARG A 1 97 ? -6.291 -1.297 12.721 1.00 95.38 97 ARG A C 1
ATOM 763 O O . ARG A 1 97 ? -6.166 -0.866 13.864 1.00 95.38 97 ARG A O 1
ATOM 770 N N . ARG A 1 98 ? -5.339 -1.981 12.097 1.00 95.25 98 ARG A N 1
ATOM 771 C CA . ARG A 1 98 ? -4.058 -2.281 12.726 1.00 95.25 98 ARG A CA 1
ATOM 772 C C . ARG A 1 98 ? -2.909 -2.114 11.751 1.00 95.25 98 ARG A C 1
ATOM 774 O O . ARG A 1 98 ? -2.962 -2.663 10.658 1.00 95.25 98 ARG A O 1
ATOM 781 N N . LYS A 1 99 ? -1.866 -1.415 12.200 1.00 93.62 99 LYS A N 1
ATOM 782 C CA . LYS A 1 99 ? -0.584 -1.229 11.515 1.00 93.62 99 LYS A CA 1
ATOM 783 C C . LYS A 1 99 ? 0.485 -2.076 12.215 1.00 93.62 99 LYS A C 1
ATOM 785 O O . LYS A 1 99 ? 0.558 -2.072 13.444 1.00 93.62 99 LYS A O 1
ATOM 790 N N . ARG A 1 100 ? 1.281 -2.823 11.453 1.00 94.75 100 ARG A N 1
ATOM 791 C CA . ARG A 1 100 ? 2.416 -3.630 11.932 1.00 94.75 100 ARG A CA 1
ATOM 792 C C . ARG A 1 100 ? 3.565 -3.550 10.923 1.00 94.75 100 ARG A C 1
ATOM 794 O O . ARG A 1 100 ? 3.279 -3.396 9.735 1.00 94.75 100 ARG A O 1
ATOM 801 N N . PRO A 1 101 ? 4.832 -3.685 11.353 1.00 93.25 101 PRO A N 1
ATOM 802 C CA . PRO A 1 101 ? 5.929 -3.924 10.423 1.00 93.25 101 PRO A CA 1
ATOM 803 C C . PRO A 1 101 ? 5.606 -5.128 9.536 1.00 93.25 101 PRO A C 1
ATOM 805 O O . PRO A 1 101 ? 5.117 -6.150 10.024 1.00 93.25 101 PRO A O 1
ATOM 808 N N . GLY A 1 102 ? 5.835 -4.972 8.237 1.00 87.75 102 GLY A N 1
ATOM 809 C CA . GLY A 1 102 ? 5.713 -6.056 7.277 1.00 87.75 102 GLY A CA 1
ATOM 810 C C . GLY A 1 102 ? 6.868 -7.043 7.403 1.00 87.75 102 GLY A C 1
ATOM 811 O O . GLY A 1 102 ? 7.800 -6.863 8.195 1.00 87.75 102 GLY A O 1
ATOM 812 N N . ARG A 1 103 ? 6.810 -8.093 6.586 1.00 83.25 103 ARG A N 1
ATOM 813 C CA . ARG A 1 103 ? 7.982 -8.919 6.300 1.00 83.25 103 ARG A CA 1
ATOM 814 C C . ARG A 1 103 ? 8.701 -8.328 5.091 1.00 83.25 103 ARG A C 1
ATOM 816 O O . ARG A 1 103 ? 8.006 -7.914 4.160 1.00 83.25 103 ARG A O 1
ATOM 823 N N . PRO A 1 104 ? 10.046 -8.338 5.065 1.00 72.25 104 PRO A N 1
ATOM 824 C CA . PRO A 1 104 ? 10.787 -7.935 3.877 1.00 72.25 104 PRO A CA 1
ATOM 825 C C . PRO A 1 104 ? 10.242 -8.702 2.668 1.00 72.25 104 PRO A C 1
ATOM 827 O O . PRO A 1 104 ? 10.144 -9.933 2.686 1.00 72.25 104 PRO A O 1
ATOM 830 N N . ASN A 1 105 ? 9.783 -7.954 1.667 1.00 67.44 105 ASN A N 1
ATOM 831 C CA . ASN A 1 105 ? 9.113 -8.524 0.509 1.00 67.44 105 ASN A CA 1
ATOM 832 C C . ASN A 1 105 ? 10.145 -9.216 -0.396 1.00 67.44 105 ASN A C 1
ATOM 834 O O . ASN A 1 105 ? 11.236 -8.688 -0.595 1.00 67.44 105 ASN A O 1
ATOM 838 N N . ARG A 1 106 ? 9.792 -10.365 -0.984 1.00 64.94 106 ARG A N 1
ATOM 839 C CA . ARG A 1 106 ? 10.618 -11.066 -1.987 1.00 64.94 106 ARG A CA 1
ATOM 840 C C . ARG A 1 106 ? 10.508 -10.455 -3.398 1.00 64.94 106 ARG A C 1
ATOM 842 O O . ARG A 1 106 ? 11.007 -11.038 -4.350 1.00 64.94 106 ARG A O 1
ATOM 849 N N . GLY A 1 107 ? 9.903 -9.273 -3.531 1.00 74.00 107 GLY A N 1
ATOM 850 C CA . GLY A 1 107 ? 9.668 -8.607 -4.816 1.00 74.00 107 GLY A CA 1
ATOM 851 C C . GLY A 1 107 ? 8.420 -9.132 -5.534 1.00 74.00 107 GLY A C 1
ATOM 852 O O . GLY A 1 107 ? 7.679 -9.949 -4.996 1.00 74.00 107 GLY A O 1
ATOM 853 N N . SER A 1 108 ? 8.151 -8.620 -6.735 1.00 79.50 108 SER A N 1
ATOM 854 C CA . SER A 1 108 ? 7.048 -9.056 -7.615 1.00 79.50 108 SER A CA 1
ATOM 855 C C . SER A 1 108 ? 7.264 -10.427 -8.249 1.00 79.50 108 SER A C 1
ATOM 857 O O . SER A 1 108 ? 6.300 -11.012 -8.734 1.00 79.50 108 SER A O 1
ATOM 859 N N . GLY A 1 109 ? 8.513 -10.898 -8.304 1.00 85.12 109 GLY A N 1
ATOM 860 C CA . GLY A 1 109 ? 8.918 -11.936 -9.255 1.00 85.12 109 GLY A CA 1
ATOM 861 C C . GLY A 1 109 ? 8.993 -11.430 -10.701 1.00 85.12 109 GLY A C 1
ATOM 862 O O . GLY A 1 109 ? 9.036 -12.250 -11.612 1.00 85.12 109 GLY A O 1
ATOM 863 N N . LEU A 1 110 ? 8.979 -10.102 -10.911 1.00 86.56 110 LEU A N 1
ATOM 864 C CA . LEU A 1 110 ? 9.168 -9.485 -12.224 1.00 86.56 110 LEU A CA 1
ATOM 865 C C . LEU A 1 110 ? 10.592 -9.747 -12.713 1.00 86.56 110 LEU A C 1
ATOM 867 O O . LEU A 1 110 ? 11.561 -9.336 -12.074 1.00 86.56 110 LEU A O 1
ATOM 871 N N . GLU A 1 111 ? 10.685 -10.394 -13.859 1.00 89.75 111 GLU A N 1
ATOM 872 C CA . GLU A 1 111 ? 11.912 -10.684 -14.585 1.00 89.75 111 GLU A CA 1
ATOM 873 C C . GLU A 1 111 ? 11.720 -10.208 -16.021 1.00 89.75 111 GLU A C 1
ATOM 875 O O . GLU A 1 111 ? 10.611 -10.298 -16.548 1.00 89.75 111 GLU A O 1
ATOM 880 N N . PHE A 1 112 ? 12.788 -9.718 -16.643 1.00 91.06 112 PHE A N 1
ATOM 881 C CA . PHE A 1 112 ? 12.790 -9.296 -18.041 1.00 91.06 112 PHE A CA 1
ATOM 882 C C . PHE A 1 112 ? 13.733 -10.178 -18.855 1.00 91.06 112 PHE A C 1
ATOM 884 O O . PHE A 1 112 ? 14.704 -10.704 -18.309 1.00 91.06 112 PHE A O 1
ATOM 891 N N . ASP A 1 113 ? 13.442 -10.316 -20.147 1.00 93.12 113 ASP A N 1
ATOM 892 C CA . ASP A 1 113 ? 14.314 -10.952 -21.143 1.00 93.12 113 ASP A CA 1
ATOM 893 C C . ASP A 1 113 ? 14.758 -12.377 -20.752 1.00 93.12 113 ASP A C 1
ATOM 895 O O . ASP A 1 113 ? 15.936 -12.742 -20.791 1.00 93.12 113 ASP A O 1
ATOM 899 N N . ALA A 1 114 ? 13.791 -13.205 -20.351 1.00 91.31 114 ALA A N 1
ATOM 900 C CA . ALA A 1 114 ? 14.023 -14.587 -19.949 1.00 91.31 114 ALA A CA 1
ATOM 901 C C . ALA A 1 114 ? 14.002 -15.542 -21.154 1.00 91.31 114 ALA A C 1
ATOM 903 O O . ALA A 1 114 ? 13.201 -15.394 -22.080 1.00 91.31 114 ALA A O 1
ATOM 904 N N . LEU A 1 115 ? 14.848 -16.575 -21.115 1.00 91.25 115 LEU A N 1
ATOM 905 C CA . LEU A 1 115 ? 14.790 -17.702 -22.047 1.00 91.25 115 LEU A CA 1
ATOM 906 C C . LEU A 1 115 ? 14.094 -18.881 -21.372 1.00 91.25 115 LEU A C 1
ATOM 908 O O . LEU A 1 115 ? 14.527 -19.341 -20.316 1.00 91.25 115 LEU A O 1
ATOM 912 N N . GLU A 1 116 ? 13.042 -19.386 -22.002 1.00 86.06 116 GLU A N 1
ATOM 913 C CA . GLU A 1 116 ? 12.271 -20.533 -21.525 1.00 86.06 116 GLU A CA 1
ATOM 914 C C . GLU A 1 116 ? 12.391 -21.702 -22.491 1.00 86.06 116 GLU A C 1
ATOM 916 O O . GLU A 1 116 ? 12.625 -21.504 -23.682 1.00 86.06 116 GLU A O 1
ATOM 921 N N . ARG A 1 117 ? 12.249 -22.922 -21.986 1.00 75.62 117 ARG A N 1
ATOM 922 C CA . ARG A 1 117 ? 12.324 -24.149 -22.776 1.00 75.62 117 ARG A CA 1
ATOM 923 C C . ARG A 1 117 ? 11.067 -24.976 -22.568 1.00 75.62 117 ARG A C 1
ATOM 925 O O . ARG A 1 117 ? 10.623 -25.053 -21.402 1.00 75.62 117 ARG A O 1
#

Secondary structure (DSSP, 8-state):
---TTPPEEEEE----TT---EEEE-SSTTS---EEEEP-EEPTTSSSEE---SGGG-TTS--EEEGGGS-TT-EEEEEEEEEEE-TTS-EEEEEEEEEEE-PPP------EEEEE-

Radius of gyration: 20.91 Å; chains: 1; bounding box: 40×50×67 Å